Protein AF-A0A1I0JGG8-F1 (afdb_monomer)

Organism: NCBI:txid1531

Solvent-accessible surface area (backbone atoms only — not comparable to full-atom values): 6477 Å² total; per-residue (Å²): 133,85,89,70,80,57,66,30,42,69,69,57,49,48,50,52,49,40,72,77,39,75,84,60,83,76,43,74,66,57,51,53,46,38,45,73,76,53,64,36,71,62,48,78,56,91,95,44,47,36,30,43,57,86,56,43,65,61,34,53,50,54,49,52,56,50,53,52,52,54,49,53,51,51,52,56,57,69,68,47,77,81,69,80,76,52,82,86,71,53,76,77,72,76,64,84,78,80,76,77,75,82,130

Mean predicted aligned error: 10.75 Å

Secondary structure (DSSP, 8-state):
------EE-HHHHHHHHHHH-TT----HHHHHHHHHHTSS--EEETTEEEEEGGGHHHHHHHHHHHHHHHHHHHHHHHHS--PPPPTTTS-----STT-----

Foldseek 3Di:
DDPDFPKDWLVVLVVVVCVVPVPDPQDSVNSVVCVVVCLQPWDDDPPTTIHGSVCRVVSVVVVVVVVVVVVVVVVVVVPPPPDPDPPVRPPPPPPPPDPDDDD

pLDDT: mean 85.06, std 13.2, range [56.75, 97.0]

Nearest PDB structures (foldseek):
  4gcv-assembly3_E  TM=4.293E-01  e=6.813E+00  Pseudomonas aeruginosa PAO1
  4q77-assembly1_B  TM=3.250E-01  e=8.293E+00  Staphylococcus aureus subsp. aureus MRSA252

Radius of gyration: 24.67 Å; Cα contacts (8 Å, |Δi|>4): 63; chains: 1; bounding box: 43×60×69 Å

Sequence (103 aa):
MCDLPKLRGIKESYAWLKEQDPETQITLKGYSIMVKTGVIPSVRRGKKYLIDINTLPDSIKRWVDSAMKEEEQKEVENLKPKSPIAATERKRGSGRYGQIRAI

Structure (mmCIF, N/CA/C/O backbone):
data_AF-A0A1I0JGG8-F1
#
_entry.id   AF-A0A1I0JGG8-F1
#
loop_
_atom_site.group_PDB
_atom_site.id
_atom_site.type_symbol
_atom_site.label_atom_id
_atom_site.label_alt_id
_atom_site.label_comp_id
_atom_site.label_asym_id
_atom_site.label_entity_id
_atom_site.label_seq_id
_atom_site.pdbx_PDB_ins_code
_atom_site.Cartn_x
_atom_site.Cartn_y
_atom_site.Cartn_z
_atom_site.occupancy
_atom_site.B_iso_or_equiv
_atom_site.auth_seq_id
_atom_site.auth_comp_id
_atom_site.auth_asym_id
_atom_site.auth_atom_id
_atom_site.pdbx_PDB_model_num
ATOM 1 N N . MET A 1 1 ? -2.639 7.855 -29.159 1.00 58.12 1 MET A N 1
ATOM 2 C CA . MET A 1 1 ? -1.556 7.662 -28.169 1.00 58.12 1 MET A CA 1
ATOM 3 C C . MET A 1 1 ? -1.930 6.469 -27.310 1.00 58.12 1 MET A C 1
ATOM 5 O O . MET A 1 1 ? -3.082 6.397 -26.906 1.00 58.12 1 MET A O 1
ATOM 9 N N . CYS A 1 2 ? -1.021 5.519 -27.096 1.00 65.19 2 CYS A N 1
ATOM 10 C CA . CYS A 1 2 ? -1.279 4.390 -26.201 1.00 65.19 2 CYS A CA 1
ATOM 11 C C . CYS A 1 2 ? -1.001 4.838 -24.763 1.00 65.19 2 CYS A C 1
ATOM 13 O O . CYS A 1 2 ? 0.145 5.150 -24.443 1.00 65.19 2 CYS A O 1
ATOM 15 N N . ASP A 1 3 ? -2.036 4.897 -23.926 1.00 83.19 3 ASP A N 1
ATOM 16 C CA . ASP A 1 3 ? -1.891 5.177 -22.497 1.00 83.19 3 ASP A CA 1
ATOM 17 C C . ASP A 1 3 ? -1.476 3.887 -21.783 1.00 83.19 3 ASP A C 1
ATOM 19 O O . ASP A 1 3 ? -2.297 3.018 -21.482 1.00 83.19 3 ASP A O 1
ATOM 23 N N . LEU A 1 4 ? -0.164 3.692 -21.650 1.00 85.31 4 LEU A N 1
ATOM 24 C CA . LEU A 1 4 ? 0.395 2.503 -21.020 1.00 85.31 4 LEU A CA 1
ATOM 25 C C . LEU A 1 4 ? 0.635 2.785 -19.527 1.00 85.31 4 LEU A C 1
ATOM 27 O O . LEU A 1 4 ? 1.296 3.778 -19.203 1.00 85.31 4 LEU A O 1
ATOM 31 N N . PRO A 1 5 ? 0.174 1.910 -18.613 1.00 89.31 5 PRO A N 1
ATOM 32 C CA . PRO A 1 5 ? 0.366 2.109 -17.181 1.00 89.31 5 PRO A CA 1
ATOM 33 C C . PRO A 1 5 ? 1.852 2.165 -16.817 1.00 89.31 5 PRO A C 1
ATOM 35 O O . PRO A 1 5 ? 2.677 1.386 -17.313 1.00 89.31 5 PRO A O 1
ATOM 38 N N . LYS A 1 6 ? 2.205 3.083 -15.913 1.00 92.62 6 LYS A N 1
ATOM 39 C CA . LYS A 1 6 ? 3.591 3.305 -15.484 1.00 92.62 6 LYS A CA 1
ATOM 40 C C . LYS A 1 6 ? 3.924 2.360 -14.339 1.00 92.62 6 LYS A C 1
ATOM 42 O O . LYS A 1 6 ? 3.901 2.727 -13.165 1.00 92.62 6 LYS A O 1
ATOM 47 N N . LEU A 1 7 ? 4.246 1.123 -14.705 1.00 94.81 7 LEU A N 1
ATOM 48 C CA . LEU A 1 7 ? 4.564 0.065 -13.752 1.00 94.81 7 LEU A CA 1
ATOM 49 C C . LEU A 1 7 ? 5.974 0.223 -13.170 1.00 94.81 7 LEU A C 1
ATOM 51 O O . LEU A 1 7 ? 6.959 0.337 -13.904 1.00 94.81 7 LEU A O 1
ATOM 55 N N . ARG A 1 8 ? 6.074 0.161 -11.841 1.00 95.81 8 ARG A N 1
ATOM 56 C CA . ARG A 1 8 ? 7.330 0.192 -11.078 1.00 95.81 8 ARG A CA 1
ATOM 57 C C . ARG A 1 8 ? 7.407 -0.914 -10.043 1.00 95.81 8 ARG A C 1
ATOM 59 O O . ARG A 1 8 ? 6.392 -1.454 -9.603 1.00 95.81 8 ARG A O 1
ATOM 66 N N . GLY A 1 9 ? 8.632 -1.246 -9.646 1.00 96.50 9 GLY A N 1
ATOM 67 C CA . GLY A 1 9 ? 8.871 -2.110 -8.492 1.00 96.50 9 GLY A CA 1
ATOM 68 C C . GLY A 1 9 ? 8.617 -1.391 -7.165 1.00 96.50 9 GLY A C 1
ATOM 69 O O . GLY A 1 9 ? 8.650 -0.172 -7.109 1.00 96.50 9 GLY A O 1
ATOM 70 N N . ILE A 1 10 ? 8.476 -2.144 -6.068 1.00 96.12 10 ILE A N 1
ATOM 71 C CA . ILE A 1 10 ? 8.244 -1.593 -4.712 1.00 96.12 10 ILE A CA 1
ATOM 72 C C . ILE A 1 10 ? 9.256 -0.502 -4.327 1.00 96.12 10 ILE A C 1
ATOM 74 O O . ILE A 1 10 ? 8.886 0.515 -3.754 1.00 96.12 10 ILE A O 1
ATOM 78 N N . LYS A 1 11 ? 10.548 -0.718 -4.609 1.00 96.06 11 LYS A N 1
ATOM 79 C CA . LYS A 1 11 ? 11.597 0.253 -4.256 1.00 96.06 11 LYS A CA 1
ATOM 80 C C . LYS A 1 11 ? 11.491 1.535 -5.082 1.00 96.06 11 LYS A C 1
ATOM 82 O O . LYS A 1 11 ? 11.663 2.616 -4.540 1.00 96.06 11 LYS A O 1
ATOM 87 N N . GLU A 1 12 ? 11.208 1.394 -6.373 1.00 96.50 12 GLU A N 1
ATOM 88 C CA . GLU A 1 12 ? 11.077 2.510 -7.313 1.00 96.50 12 GLU A CA 1
ATOM 89 C C . GLU A 1 12 ? 9.805 3.317 -7.035 1.00 96.50 12 GLU A C 1
ATOM 91 O O . GLU A 1 12 ? 9.848 4.541 -7.014 1.00 96.50 12 GLU A O 1
ATOM 96 N N . SER A 1 13 ? 8.683 2.645 -6.765 1.00 96.12 13 SER A N 1
ATOM 97 C CA . SER A 1 13 ? 7.427 3.309 -6.418 1.00 96.12 13 SER A CA 1
ATOM 98 C C . SER A 1 13 ? 7.505 4.006 -5.059 1.00 96.12 13 SER A C 1
ATOM 100 O O . SER A 1 13 ? 6.937 5.079 -4.894 1.00 96.12 13 SER A O 1
ATOM 102 N N . TYR A 1 14 ? 8.244 3.441 -4.098 1.00 96.50 14 TYR A N 1
ATOM 103 C CA . TYR A 1 14 ? 8.518 4.101 -2.822 1.00 96.50 14 TYR A CA 1
ATOM 104 C C . TYR A 1 14 ? 9.438 5.319 -2.974 1.00 96.50 14 TYR A C 1
ATOM 106 O O . TYR A 1 14 ? 9.201 6.341 -2.339 1.00 96.50 14 TYR A O 1
ATOM 114 N N . ALA A 1 15 ? 10.470 5.232 -3.819 1.00 96.62 15 ALA A N 1
ATOM 115 C CA . ALA A 1 15 ? 11.318 6.382 -4.124 1.00 96.62 15 ALA A CA 1
ATOM 116 C C . ALA A 1 15 ? 10.490 7.518 -4.737 1.00 96.62 15 ALA A C 1
ATOM 118 O O . ALA A 1 15 ? 10.554 8.639 -4.248 1.00 96.62 15 ALA A O 1
ATOM 119 N N . TRP A 1 16 ? 9.627 7.195 -5.705 1.00 96.12 16 TRP A N 1
ATOM 120 C CA . TRP A 1 16 ? 8.689 8.156 -6.282 1.00 96.12 16 TRP A CA 1
ATOM 121 C C . TRP A 1 16 ? 7.758 8.766 -5.225 1.00 96.12 16 TRP A C 1
ATOM 123 O O . TRP A 1 16 ? 7.580 9.977 -5.197 1.00 96.12 16 TRP A O 1
ATOM 133 N N . LEU A 1 17 ? 7.208 7.955 -4.311 1.00 94.62 17 LEU A N 1
ATOM 134 C CA . LEU A 1 17 ? 6.370 8.454 -3.215 1.00 94.62 17 LEU A CA 1
ATOM 135 C C . LEU A 1 17 ? 7.122 9.474 -2.347 1.00 94.62 17 LEU A C 1
ATOM 137 O O . LEU A 1 17 ? 6.568 10.515 -2.018 1.00 94.62 17 LEU A O 1
ATOM 141 N N . LYS A 1 18 ? 8.388 9.197 -2.020 1.00 95.12 18 LYS A N 1
ATOM 142 C CA . LYS A 1 18 ? 9.237 10.088 -1.219 1.00 95.12 18 LYS A CA 1
ATOM 143 C C . LYS A 1 18 ? 9.658 11.357 -1.969 1.00 95.12 18 LYS A C 1
ATOM 145 O O . LYS A 1 18 ? 9.915 12.376 -1.343 1.00 95.12 18 LYS A O 1
ATOM 150 N N . GLU A 1 19 ? 9.739 11.303 -3.295 1.00 95.69 19 GLU A N 1
ATOM 151 C CA . GLU A 1 19 ? 9.933 12.497 -4.125 1.00 95.69 19 GLU A CA 1
ATOM 152 C C . GLU A 1 19 ? 8.696 13.404 -4.111 1.00 95.69 19 GLU A C 1
ATOM 154 O O . GLU A 1 19 ? 8.847 14.6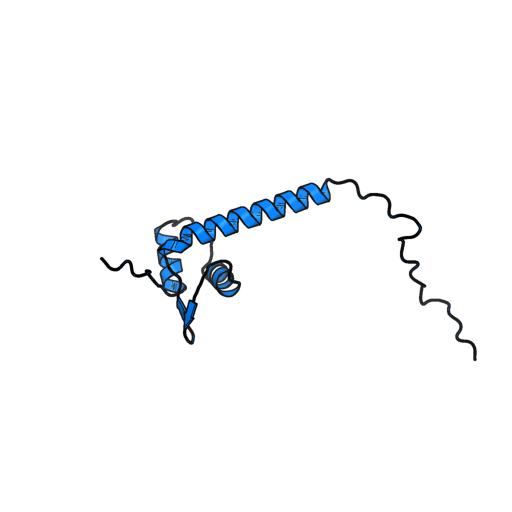21 -4.145 1.00 95.69 19 GLU A O 1
ATOM 159 N N . GLN A 1 20 ? 7.487 12.830 -4.056 1.00 93.69 20 GLN A N 1
ATOM 160 C CA . GLN A 1 20 ? 6.248 13.612 -3.962 1.00 93.69 20 GLN A CA 1
ATOM 161 C C . GLN A 1 20 ? 6.009 14.168 -2.553 1.00 93.69 20 GLN A C 1
ATOM 163 O O . GLN A 1 20 ? 5.574 15.307 -2.414 1.00 93.69 20 GLN A O 1
ATOM 168 N N . ASP A 1 21 ? 6.291 13.371 -1.521 1.00 93.75 21 ASP A N 1
ATOM 169 C CA . ASP A 1 21 ? 6.156 13.748 -0.113 1.00 93.75 21 ASP A CA 1
ATOM 170 C C . ASP A 1 21 ? 7.435 13.377 0.664 1.00 93.75 21 ASP A C 1
ATOM 172 O O . ASP A 1 21 ? 7.575 12.246 1.152 1.00 93.75 21 ASP A O 1
ATOM 176 N N . PRO A 1 22 ? 8.394 14.314 0.779 1.00 93.38 22 PRO A N 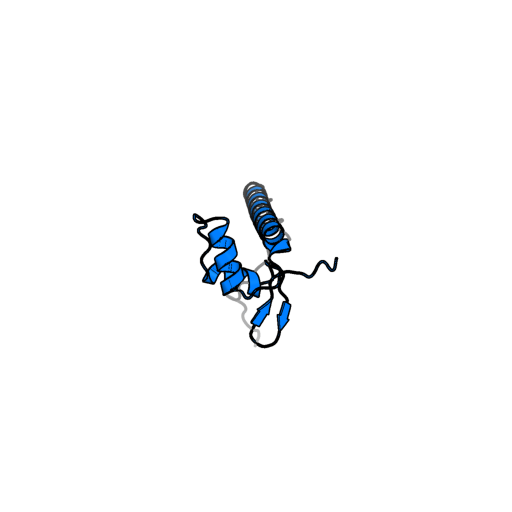1
ATOM 177 C CA . PRO A 1 22 ? 9.651 14.076 1.484 1.00 93.38 22 PRO A CA 1
ATOM 178 C C . PRO A 1 22 ? 9.490 13.849 2.990 1.00 93.38 22 PRO A C 1
ATOM 180 O O . PRO A 1 22 ? 10.333 13.179 3.593 1.00 93.38 22 PRO A O 1
ATOM 183 N N . G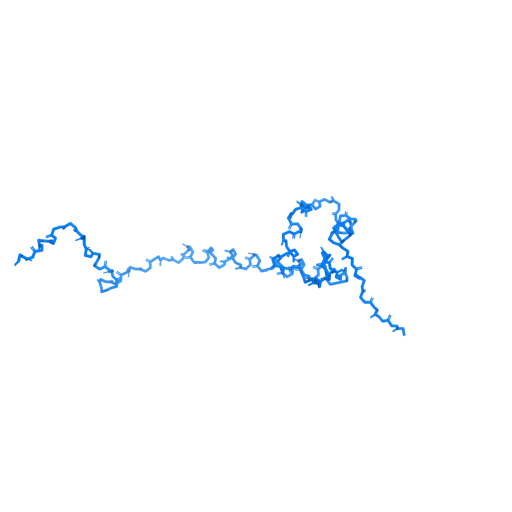LU A 1 23 ? 8.433 14.394 3.596 1.00 94.62 23 GLU A N 1
ATOM 184 C CA . GLU A 1 23 ? 8.175 14.329 5.040 1.00 94.62 23 GLU A CA 1
ATOM 185 C C . GLU A 1 23 ? 7.393 13.073 5.443 1.00 94.62 23 GLU A C 1
ATOM 187 O O . GLU A 1 23 ? 7.147 12.834 6.633 1.00 94.62 23 GLU A O 1
ATOM 192 N N . THR A 1 24 ? 7.062 12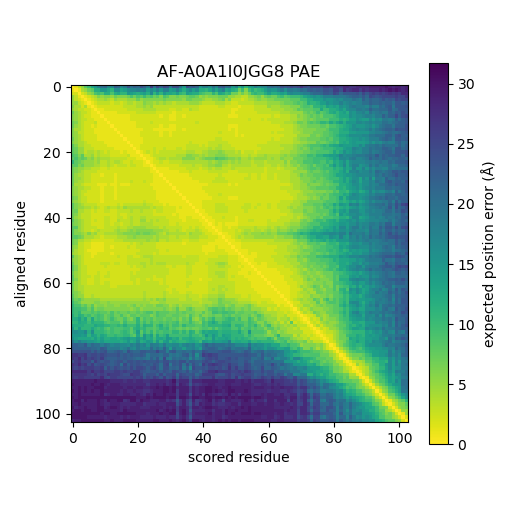.227 4.461 1.00 92.75 24 THR A N 1
ATOM 193 C CA . THR A 1 24 ? 6.328 10.989 4.681 1.00 92.75 24 THR A CA 1
ATOM 194 C C . THR A 1 24 ? 6.995 10.118 5.747 1.00 92.75 24 THR A C 1
ATOM 196 O O . THR A 1 24 ? 8.159 9.718 5.653 1.00 92.75 24 THR A O 1
ATOM 199 N N . GLN A 1 25 ? 6.224 9.764 6.775 1.00 94.31 25 GLN A N 1
ATOM 200 C CA . GLN A 1 25 ? 6.662 8.843 7.830 1.00 94.31 25 GLN A CA 1
ATOM 201 C C . GLN A 1 25 ? 6.499 7.370 7.425 1.00 94.31 25 GLN A C 1
ATOM 203 O O . GLN A 1 25 ? 6.827 6.451 8.183 1.00 94.31 25 GLN A O 1
ATOM 208 N N . ILE A 1 26 ? 6.001 7.110 6.213 1.00 93.06 26 ILE A N 1
ATOM 209 C CA . ILE A 1 26 ? 5.845 5.755 5.699 1.00 93.06 26 ILE A CA 1
ATOM 210 C C . ILE A 1 26 ? 7.237 5.169 5.462 1.00 93.06 26 ILE A C 1
ATOM 212 O O . ILE A 1 26 ? 7.988 5.592 4.585 1.00 93.06 26 ILE A O 1
ATOM 216 N N . THR A 1 27 ? 7.584 4.138 6.228 1.00 96.19 27 THR A N 1
ATOM 217 C CA . THR A 1 27 ? 8.832 3.395 6.018 1.00 96.19 27 THR A CA 1
ATOM 218 C C . THR A 1 27 ? 8.718 2.462 4.813 1.00 96.19 27 THR A C 1
ATOM 220 O O . THR A 1 27 ? 7.644 1.935 4.515 1.00 96.19 27 THR A O 1
ATOM 223 N N . LEU A 1 28 ? 9.845 2.140 4.168 1.00 96.44 28 LEU A N 1
ATOM 224 C CA . LEU A 1 28 ? 9.880 1.158 3.073 1.00 96.44 28 LEU A CA 1
ATOM 225 C C . LEU A 1 28 ? 9.285 -0.203 3.483 1.00 96.44 28 LEU A C 1
ATOM 227 O O . LEU A 1 28 ? 8.649 -0.884 2.673 1.00 96.44 28 LEU A O 1
ATOM 231 N N . LYS A 1 29 ? 9.483 -0.612 4.743 1.00 97.00 29 LYS A N 1
ATOM 232 C CA . LYS A 1 29 ? 8.908 -1.849 5.286 1.00 97.00 29 LYS A CA 1
ATOM 233 C C . LYS A 1 29 ? 7.387 -1.747 5.390 1.00 97.00 29 LYS A C 1
ATOM 235 O O . LYS A 1 29 ? 6.714 -2.662 4.925 1.00 97.00 29 LYS A O 1
ATOM 240 N N . GLY A 1 30 ? 6.863 -0.648 5.938 1.00 95.94 30 GLY A N 1
ATOM 241 C CA . GLY A 1 30 ? 5.422 -0.384 5.999 1.00 95.94 30 GLY A CA 1
ATOM 242 C C . GLY A 1 30 ? 4.793 -0.363 4.607 1.00 95.94 30 GLY A C 1
ATOM 243 O O . GLY A 1 30 ? 3.838 -1.089 4.348 1.00 95.94 30 GLY A O 1
ATOM 244 N N . TYR A 1 31 ? 5.421 0.343 3.667 1.00 96.25 31 TYR A N 1
ATOM 245 C CA . TYR A 1 31 ? 5.010 0.361 2.264 1.00 96.25 31 TYR A CA 1
ATOM 246 C C . TYR A 1 31 ? 4.988 -1.040 1.637 1.00 96.25 31 TYR A C 1
ATOM 248 O O . TYR A 1 31 ? 4.006 -1.450 1.022 1.00 96.25 31 TYR A O 1
ATOM 256 N N . SER A 1 32 ? 6.040 -1.832 1.857 1.00 96.44 32 SER A N 1
ATOM 257 C CA . SER A 1 32 ? 6.105 -3.215 1.369 1.00 96.44 32 SER A CA 1
ATOM 258 C C . SER A 1 32 ? 5.006 -4.102 1.954 1.00 96.44 32 SER A C 1
ATOM 260 O O . SER A 1 32 ? 4.547 -5.020 1.276 1.00 96.44 32 SER A O 1
ATOM 262 N N . ILE A 1 33 ? 4.610 -3.872 3.209 1.00 96.19 33 ILE A N 1
ATOM 263 C CA . ILE A 1 33 ? 3.497 -4.584 3.838 1.00 96.19 33 ILE A CA 1
ATOM 264 C C . ILE A 1 33 ? 2.193 -4.197 3.146 1.00 96.19 33 ILE A C 1
ATOM 266 O O . ILE A 1 33 ? 1.506 -5.106 2.704 1.00 96.19 33 ILE A O 1
ATOM 270 N N . MET A 1 34 ? 1.913 -2.904 2.944 1.00 95.50 34 MET A N 1
ATOM 271 C CA . MET A 1 34 ? 0.698 -2.436 2.253 1.00 95.50 34 MET A CA 1
ATOM 272 C C . MET A 1 34 ? 0.530 -3.049 0.856 1.00 95.50 34 MET A C 1
ATOM 274 O O . MET A 1 34 ? -0.566 -3.445 0.464 1.00 95.50 34 MET A O 1
ATOM 278 N N . VAL A 1 35 ? 1.625 -3.183 0.106 1.00 96.19 35 VAL A N 1
ATOM 279 C CA . VAL A 1 35 ? 1.610 -3.849 -1.208 1.00 96.19 35 VAL A CA 1
ATOM 280 C C . VAL A 1 35 ? 1.309 -5.344 -1.071 1.00 96.19 35 VAL A C 1
ATOM 282 O O . VAL A 1 35 ? 0.536 -5.902 -1.846 1.00 96.19 35 VAL A O 1
ATOM 285 N N . LYS A 1 36 ? 1.916 -6.021 -0.090 1.00 95.00 36 LYS A N 1
ATOM 286 C CA . LYS A 1 36 ? 1.745 -7.469 0.118 1.00 95.00 36 LYS A CA 1
ATOM 287 C C . LYS A 1 36 ? 0.378 -7.840 0.686 1.00 95.00 36 LYS A C 1
ATOM 289 O O . LYS A 1 36 ? -0.114 -8.914 0.360 1.00 95.00 36 LYS A O 1
ATOM 294 N N . THR A 1 37 ? -0.201 -6.993 1.532 1.00 94.31 37 THR A N 1
ATOM 295 C CA . THR A 1 37 ? -1.547 -7.174 2.091 1.00 94.31 37 THR A CA 1
ATOM 296 C C . THR A 1 37 ? -2.641 -6.832 1.083 1.00 94.31 37 THR A C 1
ATOM 298 O O . THR A 1 37 ? -3.792 -7.181 1.311 1.00 94.31 37 THR A O 1
ATOM 301 N N . GLY A 1 38 ? -2.289 -6.193 -0.038 1.00 93.44 38 GLY A N 1
ATOM 302 C CA . GLY A 1 38 ? -3.224 -5.839 -1.105 1.00 93.44 38 GLY A CA 1
ATOM 303 C C . GLY A 1 38 ? -3.930 -4.500 -0.901 1.00 93.44 38 GLY A C 1
ATOM 304 O O . GLY A 1 38 ? -4.829 -4.181 -1.671 1.00 93.44 38 GLY A O 1
ATOM 305 N N . VAL A 1 39 ? -3.513 -3.705 0.091 1.00 94.31 39 VAL A N 1
ATOM 306 C CA . VAL A 1 39 ? -3.985 -2.322 0.275 1.00 94.31 39 VAL A CA 1
ATOM 307 C C . VAL A 1 39 ? -3.606 -1.476 -0.940 1.00 94.31 39 VAL A C 1
ATOM 309 O O . VAL A 1 39 ? -4.428 -0.741 -1.478 1.00 94.31 39 VAL A O 1
ATOM 312 N N . ILE A 1 40 ? -2.358 -1.616 -1.397 1.00 95.38 40 ILE A N 1
ATOM 313 C CA . ILE A 1 40 ? -1.907 -1.018 -2.653 1.00 95.38 40 ILE A CA 1
ATOM 314 C C . ILE A 1 40 ? -2.074 -2.067 -3.760 1.00 95.38 40 ILE A C 1
ATOM 316 O O . ILE A 1 40 ? -1.451 -3.136 -3.676 1.00 95.38 40 ILE A O 1
ATOM 320 N N . PRO A 1 41 ? -2.872 -1.782 -4.806 1.00 94.94 41 PRO A N 1
ATOM 321 C CA . PRO A 1 41 ? -3.088 -2.710 -5.900 1.00 94.94 41 PRO A CA 1
ATOM 322 C C . PRO A 1 41 ? -1.767 -2.960 -6.625 1.00 94.94 41 PRO A C 1
ATOM 324 O O . PRO A 1 41 ? -1.045 -2.042 -7.015 1.00 94.94 41 PRO A O 1
ATOM 327 N N . SER A 1 42 ? -1.427 -4.234 -6.786 1.00 95.69 42 SER A N 1
ATOM 328 C CA . SER A 1 42 ? -0.184 -4.632 -7.431 1.00 95.69 42 SER A CA 1
ATOM 329 C C . SER A 1 42 ? -0.341 -5.940 -8.187 1.00 95.69 42 SER A C 1
ATOM 331 O O . SER A 1 42 ? -1.119 -6.821 -7.821 1.00 95.69 42 SER A O 1
ATOM 333 N N . VAL A 1 43 ? 0.433 -6.079 -9.259 1.00 94.88 43 VAL A N 1
ATOM 334 C CA . VAL A 1 43 ? 0.485 -7.290 -10.072 1.00 94.88 43 VAL A CA 1
ATOM 335 C C . VAL A 1 43 ? 1.773 -8.033 -9.757 1.00 94.88 43 VAL A C 1
ATOM 337 O O . VAL A 1 43 ? 2.878 -7.526 -9.962 1.00 94.88 43 VAL A O 1
ATOM 340 N N . ARG A 1 44 ? 1.655 -9.275 -9.285 1.00 94.69 44 ARG A N 1
ATOM 341 C CA . ARG A 1 44 ? 2.823 -10.128 -9.061 1.00 94.69 44 ARG A CA 1
ATOM 342 C C . ARG A 1 44 ? 3.289 -10.755 -10.376 1.00 94.69 44 ARG A C 1
ATOM 344 O O . ARG A 1 44 ? 2.515 -11.405 -11.084 1.00 94.69 44 ARG A O 1
ATOM 351 N N . ARG A 1 45 ? 4.574 -10.589 -10.694 1.00 94.38 45 ARG A N 1
ATOM 352 C CA . ARG A 1 45 ? 5.253 -11.249 -11.820 1.00 94.38 45 ARG A CA 1
ATOM 353 C C . ARG A 1 45 ? 6.571 -11.841 -11.329 1.00 94.38 45 ARG A C 1
ATOM 355 O O . ARG A 1 45 ? 7.532 -11.134 -11.024 1.00 94.38 45 ARG A O 1
ATOM 362 N N . GLY A 1 46 ? 6.583 -13.166 -11.184 1.00 93.31 46 GLY A N 1
ATOM 363 C CA . GLY A 1 46 ? 7.689 -13.899 -10.573 1.00 93.31 46 GLY A CA 1
ATOM 364 C C . GLY A 1 46 ? 7.949 -13.444 -9.133 1.00 93.31 46 GLY A C 1
ATOM 365 O O . GLY A 1 46 ? 7.079 -13.541 -8.265 1.00 93.31 46 GLY A O 1
ATOM 366 N N . LYS A 1 47 ? 9.163 -12.941 -8.884 1.00 91.62 47 LYS A N 1
ATOM 367 C CA . LYS A 1 47 ? 9.592 -12.427 -7.571 1.00 91.62 47 LYS A CA 1
ATOM 368 C C . LYS A 1 47 ? 9.302 -10.933 -7.374 1.00 91.62 47 LYS A C 1
ATOM 370 O O . LYS A 1 47 ? 9.514 -10.426 -6.275 1.00 91.62 47 LYS A O 1
ATOM 375 N N . LYS A 1 48 ? 8.856 -10.223 -8.416 1.00 94.06 48 LYS A N 1
ATOM 376 C CA . LYS A 1 48 ? 8.620 -8.776 -8.380 1.00 94.06 48 LYS A CA 1
ATOM 377 C C . LYS A 1 48 ? 7.129 -8.463 -8.243 1.00 94.06 48 LYS A C 1
ATOM 379 O O . LYS A 1 48 ? 6.275 -9.191 -8.752 1.00 94.06 48 LYS A O 1
ATOM 384 N N . TYR A 1 49 ? 6.852 -7.353 -7.570 1.00 96.50 49 TYR A N 1
ATOM 385 C CA . TYR A 1 49 ? 5.553 -6.692 -7.578 1.00 96.50 49 TYR A CA 1
ATOM 386 C C . TYR A 1 49 ? 5.639 -5.496 -8.513 1.00 96.50 49 TYR A C 1
ATOM 388 O O . TYR A 1 49 ? 6.611 -4.744 -8.440 1.00 96.50 49 TYR A O 1
ATOM 396 N N . LEU A 1 50 ? 4.648 -5.367 -9.386 1.00 96.56 50 LEU A N 1
ATOM 397 C CA . LEU A 1 50 ? 4.489 -4.258 -10.311 1.00 96.56 50 LEU A CA 1
ATOM 398 C C . LEU A 1 50 ? 3.329 -3.399 -9.822 1.00 96.56 50 LEU A C 1
ATOM 400 O O . LEU A 1 50 ? 2.217 -3.900 -9.661 1.00 96.56 50 LEU A O 1
ATOM 404 N N . ILE A 1 51 ? 3.614 -2.134 -9.556 1.00 96.50 51 ILE A N 1
ATOM 405 C CA . ILE A 1 51 ? 2.672 -1.149 -9.027 1.00 96.50 51 ILE A CA 1
ATOM 406 C C . ILE A 1 51 ? 2.529 -0.063 -10.080 1.00 96.50 51 ILE A C 1
ATOM 408 O O . ILE A 1 51 ? 3.540 0.431 -10.580 1.00 96.50 51 ILE A O 1
ATOM 412 N N . ASP A 1 52 ? 1.297 0.296 -10.422 1.00 95.56 52 ASP A N 1
ATOM 413 C CA . ASP A 1 52 ? 1.046 1.429 -11.306 1.00 95.56 52 ASP A CA 1
ATOM 414 C C . ASP A 1 52 ? 1.116 2.732 -10.508 1.00 95.56 52 ASP A C 1
ATOM 416 O O . ASP A 1 52 ? 0.283 2.971 -9.629 1.00 95.56 52 ASP A O 1
ATOM 420 N N . ILE A 1 53 ? 2.110 3.570 -10.817 1.00 94.62 53 ILE A N 1
ATOM 421 C CA . ILE A 1 53 ? 2.308 4.855 -10.134 1.00 94.62 53 ILE A CA 1
ATOM 422 C C . ILE A 1 53 ? 1.070 5.744 -10.258 1.00 94.62 53 ILE A C 1
ATOM 424 O O . ILE A 1 53 ? 0.720 6.424 -9.298 1.00 94.62 53 ILE A O 1
ATOM 428 N N . ASN A 1 54 ? 0.394 5.733 -11.408 1.00 93.38 54 ASN A N 1
ATOM 429 C CA . ASN A 1 54 ? -0.710 6.659 -11.661 1.00 93.38 54 ASN A CA 1
ATOM 430 C C . ASN A 1 54 ? -1.874 6.435 -10.677 1.00 93.38 54 ASN A C 1
ATOM 432 O O . ASN A 1 54 ? -2.528 7.383 -10.263 1.00 93.38 54 ASN A O 1
ATOM 4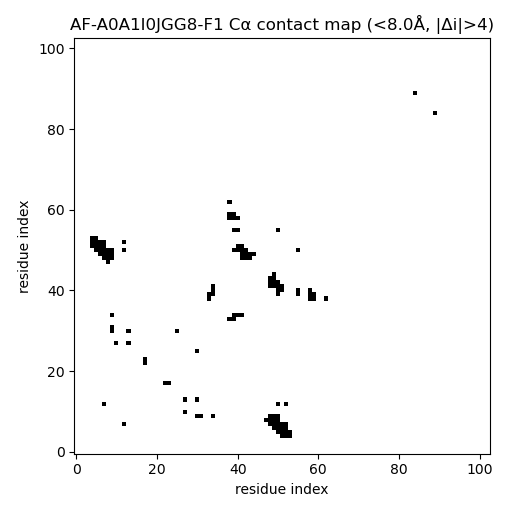36 N N . THR A 1 55 ? -2.086 5.184 -10.257 1.00 92.81 55 THR A N 1
ATOM 437 C CA . THR A 1 55 ? -3.153 4.780 -9.319 1.00 92.81 55 THR A CA 1
ATOM 438 C C . THR A 1 55 ? -2.738 4.806 -7.844 1.00 92.81 55 THR A C 1
ATOM 440 O O . THR A 1 55 ? -3.556 4.560 -6.950 1.00 92.81 55 THR A O 1
ATOM 443 N N . LEU A 1 56 ? -1.459 5.067 -7.560 1.00 93.06 56 LEU A N 1
ATOM 444 C CA . LEU A 1 56 ? -0.906 4.977 -6.212 1.00 93.06 56 LEU A CA 1
ATOM 445 C C . LEU A 1 56 ? -1.502 6.020 -5.244 1.00 93.06 56 LEU A C 1
ATOM 447 O O . LEU A 1 56 ? -1.889 5.609 -4.146 1.00 93.06 56 LEU A O 1
ATOM 451 N N . PRO A 1 57 ? -1.642 7.314 -5.607 1.00 93.44 57 PRO A N 1
ATOM 452 C CA . PRO A 1 57 ? -2.227 8.318 -4.714 1.00 93.44 57 PRO A CA 1
ATOM 453 C C . PRO A 1 57 ? -3.663 7.976 -4.305 1.00 93.44 57 PRO A C 1
ATOM 455 O O . PRO A 1 57 ? -4.002 8.031 -3.124 1.00 93.44 57 PRO A O 1
ATOM 458 N N . ASP A 1 58 ? -4.480 7.531 -5.263 1.00 94.94 58 ASP A N 1
ATOM 459 C CA . ASP A 1 58 ? -5.869 7.135 -5.012 1.00 94.94 58 ASP A CA 1
ATOM 460 C C . ASP A 1 58 ? -5.959 5.949 -4.053 1.00 94.94 58 ASP A C 1
ATOM 462 O O . ASP A 1 58 ? -6.827 5.897 -3.181 1.00 94.94 58 ASP A O 1
ATOM 466 N N . SER A 1 59 ? -5.040 4.994 -4.195 1.00 93.75 59 SER A N 1
ATOM 467 C CA . SER A 1 59 ? -4.980 3.810 -3.338 1.00 93.75 59 SER A CA 1
ATOM 468 C C . SER A 1 59 ? -4.619 4.176 -1.898 1.00 93.75 59 SER A C 1
ATOM 470 O O . SER A 1 59 ? -5.241 3.678 -0.961 1.00 93.75 59 SER A O 1
ATOM 472 N N . ILE A 1 60 ? -3.654 5.084 -1.716 1.00 92.88 60 ILE A N 1
ATOM 473 C CA . ILE A 1 60 ? -3.263 5.586 -0.392 1.00 92.88 60 ILE A CA 1
ATOM 474 C C . ILE A 1 60 ? -4.414 6.374 0.238 1.00 92.88 60 ILE A C 1
ATOM 476 O O . ILE A 1 60 ? -4.726 6.152 1.404 1.00 92.88 60 ILE A O 1
ATOM 480 N N . LYS A 1 61 ? -5.094 7.233 -0.529 1.00 94.38 61 LYS A N 1
ATOM 481 C CA . LYS A 1 61 ? -6.248 7.994 -0.035 1.00 94.38 61 LYS A CA 1
ATOM 482 C C . LYS A 1 61 ? -7.366 7.074 0.458 1.00 94.38 61 LYS A C 1
ATOM 484 O O . LYS A 1 61 ? -7.808 7.208 1.591 1.00 94.38 61 LYS A O 1
ATOM 489 N N . ARG A 1 62 ? -7.747 6.074 -0.345 1.00 94.81 62 ARG A N 1
ATOM 490 C CA . ARG A 1 62 ? -8.753 5.069 0.045 1.00 94.81 62 ARG A CA 1
ATOM 491 C C . ARG A 1 62 ? -8.363 4.311 1.309 1.00 94.81 62 ARG A C 1
ATOM 493 O O . ARG A 1 62 ? -9.226 4.015 2.128 1.00 94.81 62 ARG A O 1
ATOM 500 N N . TRP A 1 63 ? -7.080 3.985 1.458 1.00 93.44 63 TRP A N 1
ATOM 501 C CA . TRP A 1 63 ? -6.575 3.333 2.661 1.00 93.44 63 TRP A CA 1
ATOM 502 C C . TRP A 1 63 ? -6.733 4.222 3.899 1.00 93.44 63 T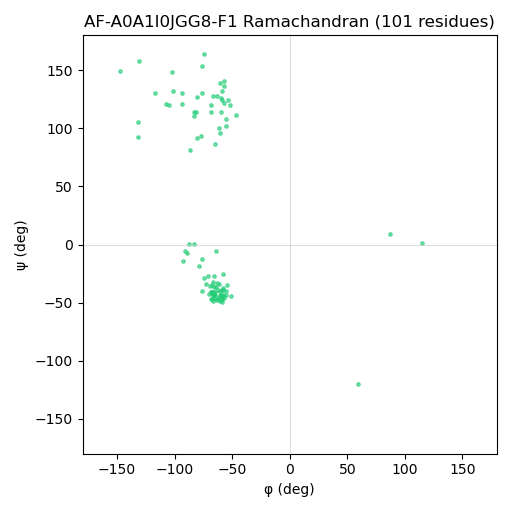RP A C 1
ATOM 504 O O . TRP A 1 63 ? -7.271 3.758 4.903 1.00 93.44 63 TRP A O 1
ATOM 514 N N . VAL A 1 64 ? -6.347 5.497 3.813 1.00 92.94 64 VAL A N 1
ATOM 515 C CA . VAL A 1 64 ? -6.527 6.462 4.910 1.00 92.94 64 VAL A CA 1
ATOM 516 C C . VAL A 1 64 ? -8.008 6.620 5.257 1.00 92.94 64 VAL A C 1
ATOM 518 O O . VAL A 1 64 ? -8.374 6.463 6.418 1.00 92.94 64 VAL A O 1
ATOM 521 N N . ASP A 1 65 ? -8.868 6.825 4.257 1.00 93.38 65 ASP A N 1
ATOM 522 C CA . ASP A 1 65 ? -10.316 6.973 4.454 1.00 93.38 65 ASP A CA 1
ATOM 523 C C . ASP A 1 65 ? -10.923 5.732 5.136 1.00 93.38 65 ASP A C 1
ATOM 525 O O . ASP A 1 65 ? -11.784 5.842 6.011 1.00 93.38 65 ASP A O 1
ATOM 529 N N . SER A 1 66 ? -10.457 4.532 4.767 1.00 90.50 66 SER A N 1
ATOM 530 C CA . SER A 1 66 ? -10.910 3.286 5.392 1.00 90.50 66 SER A CA 1
ATOM 531 C C . SER A 1 66 ? -10.477 3.167 6.853 1.00 90.50 66 SER A C 1
ATOM 533 O O . SER A 1 66 ? -11.288 2.774 7.688 1.00 90.50 66 SER A O 1
ATOM 535 N N . ALA A 1 67 ? -9.241 3.561 7.176 1.00 88.50 67 ALA A N 1
ATOM 536 C CA . ALA A 1 67 ? -8.722 3.510 8.538 1.00 88.50 67 ALA A CA 1
ATOM 537 C C . ALA A 1 67 ? -9.482 4.471 9.464 1.00 88.50 67 ALA A C 1
ATOM 539 O O . ALA A 1 67 ? -9.892 4.070 10.549 1.00 88.50 67 ALA A O 1
ATOM 540 N N . MET A 1 68 ? -9.757 5.695 9.001 1.00 88.06 68 MET A N 1
ATOM 541 C CA . MET A 1 68 ? -10.532 6.684 9.764 1.00 88.06 68 MET A CA 1
ATOM 542 C C . MET A 1 68 ? -11.947 6.179 10.063 1.00 88.06 68 MET A C 1
ATOM 544 O O . MET A 1 68 ? -12.418 6.246 11.195 1.00 88.06 68 MET A O 1
ATOM 548 N N . LYS A 1 69 ? -12.605 5.572 9.069 1.00 85.88 69 LYS A N 1
ATOM 549 C CA . LYS A 1 69 ? -13.949 5.010 9.242 1.00 85.88 69 LYS A CA 1
ATOM 550 C C . LYS A 1 69 ? -13.988 3.854 10.246 1.00 85.88 69 LYS A C 1
ATOM 552 O O . LYS A 1 69 ? -14.969 3.705 10.972 1.00 85.88 69 LYS A O 1
ATOM 557 N N . GLU A 1 70 ? -12.955 3.013 10.282 1.00 80.44 70 GLU A N 1
ATOM 558 C CA . GLU A 1 70 ? -12.850 1.945 11.283 1.00 80.44 70 GLU A CA 1
ATOM 559 C C . GLU A 1 70 ? -12.686 2.497 12.705 1.00 80.44 70 GLU A C 1
ATOM 561 O O . GLU A 1 70 ? -13.222 1.915 13.650 1.00 80.44 70 GLU A O 1
ATOM 566 N N . GLU A 1 71 ? -11.955 3.599 12.875 1.00 78.75 71 GLU A N 1
ATOM 567 C CA . GLU A 1 71 ? -11.778 4.259 14.173 1.00 78.75 71 GLU A CA 1
ATOM 568 C C . GLU A 1 71 ? -13.081 4.893 14.663 1.00 78.75 71 GLU A C 1
ATOM 570 O O . GLU A 1 71 ? -13.511 4.599 15.779 1.00 78.75 71 GL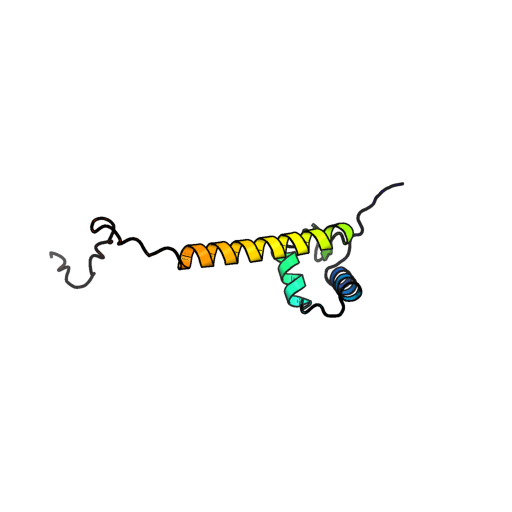U A O 1
ATOM 575 N N . GLU A 1 72 ? -13.784 5.631 13.801 1.00 77.94 72 GLU A N 1
ATOM 576 C CA . GLU A 1 72 ? -15.104 6.198 14.110 1.00 77.94 72 GLU A CA 1
ATOM 577 C C . GLU A 1 72 ? -16.097 5.117 14.563 1.00 77.94 72 GLU A C 1
ATOM 579 O O . GLU A 1 72 ? -16.827 5.282 15.541 1.00 77.94 72 GLU A O 1
ATOM 584 N N . GLN A 1 73 ? -16.120 3.970 13.879 1.00 73.81 73 GLN A N 1
ATOM 585 C CA . GLN A 1 73 ? -17.006 2.862 14.239 1.00 73.81 73 GLN A CA 1
ATOM 586 C C . GLN A 1 73 ? -16.671 2.267 15.608 1.00 73.81 73 GLN A C 1
ATOM 588 O O . GLN A 1 73 ? -17.590 1.978 16.378 1.00 73.81 73 GLN A O 1
ATOM 593 N N . LYS A 1 74 ? -15.381 2.115 15.931 1.00 73.62 74 LYS A N 1
ATOM 594 C CA . LYS A 1 74 ? -14.925 1.628 17.243 1.00 73.62 74 LYS A CA 1
ATOM 595 C C . LYS A 1 74 ? -15.261 2.610 18.357 1.00 73.62 74 LYS A C 1
ATOM 597 O O . LYS A 1 74 ? -15.679 2.184 19.431 1.00 73.62 74 LYS A O 1
ATOM 602 N N . GLU A 1 75 ? -15.107 3.910 18.123 1.00 77.88 75 GLU A N 1
ATOM 603 C CA . GLU A 1 75 ? -15.496 4.937 19.092 1.00 77.88 75 GLU A CA 1
ATOM 604 C C . GLU A 1 75 ? -17.003 4.918 19.346 1.00 77.88 75 GLU A C 1
ATOM 606 O O . GLU A 1 75 ? -17.436 4.855 20.497 1.00 77.88 75 GLU A O 1
ATOM 611 N N . VAL A 1 76 ? -17.810 4.872 18.284 1.00 75.00 76 VAL A N 1
ATOM 612 C CA . VAL A 1 76 ? -19.271 4.761 18.393 1.00 75.00 76 VAL A CA 1
ATOM 613 C C . VAL A 1 76 ? -19.681 3.475 19.117 1.00 75.00 76 VAL A C 1
ATOM 615 O O . VAL A 1 76 ? -20.608 3.502 19.925 1.00 75.00 76 VAL A O 1
ATOM 618 N N . GLU A 1 77 ? -19.017 2.346 18.861 1.00 78.38 77 GLU A N 1
ATOM 619 C CA . GLU A 1 77 ? -19.271 1.087 19.571 1.00 78.38 77 GLU A CA 1
ATOM 620 C C . GLU A 1 77 ? -18.903 1.177 21.058 1.00 78.38 77 GLU A C 1
ATOM 622 O O . GLU A 1 77 ? -19.690 0.756 21.905 1.00 78.38 77 GLU A O 1
ATOM 627 N N . ASN A 1 78 ? -17.763 1.784 21.391 1.00 77.75 78 ASN A N 1
ATOM 628 C CA . ASN A 1 78 ? -17.319 1.970 22.775 1.00 77.75 78 ASN A CA 1
ATOM 629 C C . ASN A 1 78 ? -18.222 2.918 23.576 1.00 77.75 78 ASN A C 1
ATOM 631 O O . ASN A 1 78 ? -18.373 2.740 24.785 1.00 77.75 78 ASN A O 1
ATOM 635 N N . LEU A 1 79 ? -18.817 3.915 22.919 1.00 77.50 79 LEU A N 1
ATOM 636 C CA . LEU A 1 79 ? -19.735 4.873 23.540 1.00 77.50 79 LEU A CA 1
ATOM 637 C C . LEU A 1 79 ? -21.148 4.311 23.738 1.00 77.50 79 LEU A C 1
ATOM 639 O O . LEU A 1 79 ? -21.909 4.844 24.550 1.00 77.50 79 LEU A O 1
ATOM 643 N N . LYS A 1 80 ? -21.529 3.238 23.029 1.00 76.00 80 LYS A N 1
ATOM 644 C CA . LYS A 1 80 ? -22.825 2.589 23.255 1.00 76.00 80 LYS A CA 1
ATOM 645 C C . LYS A 1 80 ? -22.832 1.943 24.645 1.00 76.00 80 LYS A C 1
ATOM 647 O O . LYS A 1 80 ? -21.943 1.146 24.955 1.00 76.00 80 LYS A O 1
ATOM 652 N N . PRO A 1 81 ? -23.838 2.228 25.495 1.00 70.19 81 PRO A N 1
ATOM 653 C CA . PRO A 1 81 ? -23.947 1.558 26.781 1.00 70.19 81 PRO A CA 1
ATOM 654 C C . PRO A 1 81 ? -24.087 0.058 26.526 1.00 70.19 81 PRO A C 1
ATOM 656 O O . PRO A 1 81 ? -24.963 -0.363 25.768 1.00 70.19 81 PRO A O 1
ATOM 659 N N . LYS A 1 82 ? -23.221 -0.754 27.149 1.00 70.62 82 LYS A N 1
ATOM 660 C CA . LYS A 1 82 ? -23.350 -2.215 27.106 1.00 70.62 82 LYS A CA 1
ATOM 661 C C . LYS A 1 82 ? -24.741 -2.568 27.618 1.00 70.62 82 LYS A C 1
ATOM 663 O O . LYS A 1 82 ? -25.015 -2.434 28.810 1.00 70.62 82 LYS A O 1
ATOM 668 N N . SER A 1 83 ? -25.622 -2.990 26.714 1.00 68.19 83 SER A N 1
ATOM 669 C CA . SER A 1 83 ? -26.948 -3.464 27.087 1.00 68.19 83 SER A CA 1
ATOM 670 C C . SER A 1 83 ? -26.786 -4.617 28.078 1.00 68.19 83 SER A C 1
ATOM 672 O O . SER A 1 83 ? -25.914 -5.472 27.873 1.00 68.19 83 SER A O 1
ATOM 674 N N . PRO A 1 84 ? -27.577 -4.660 29.163 1.00 73.25 84 PRO A N 1
ATOM 675 C CA . PRO A 1 84 ? -27.498 -5.759 30.109 1.00 73.25 84 PRO A CA 1
ATOM 676 C C . PRO A 1 84 ? -27.753 -7.070 29.363 1.00 73.25 84 PRO A C 1
ATOM 678 O O . PRO A 1 84 ? -28.793 -7.238 28.731 1.00 73.25 84 PRO A O 1
ATOM 681 N N . ILE A 1 85 ? -26.792 -7.993 29.427 1.00 72.94 85 ILE A N 1
ATOM 682 C CA . ILE A 1 85 ? -26.945 -9.331 28.847 1.00 72.94 85 ILE A CA 1
ATOM 683 C C . ILE A 1 85 ? -28.156 -9.994 29.507 1.00 72.94 85 ILE A C 1
ATOM 685 O O . ILE A 1 85 ? -28.198 -10.114 30.743 1.00 72.94 85 ILE A O 1
ATOM 689 N N . ALA A 1 86 ? -29.113 -10.431 28.685 1.00 74.25 86 ALA A N 1
ATOM 690 C CA . ALA A 1 86 ? -30.309 -11.121 29.142 1.00 74.25 86 ALA A CA 1
ATOM 691 C C . ALA A 1 86 ? -29.920 -12.375 29.939 1.00 74.25 86 ALA A C 1
ATOM 693 O O . ALA A 1 86 ? -28.971 -13.086 29.602 1.00 74.25 86 ALA A O 1
ATOM 694 N N . ALA A 1 87 ? -30.647 -12.669 31.019 1.00 64.88 87 ALA A N 1
ATOM 695 C CA . ALA A 1 87 ? -30.324 -13.788 31.909 1.00 64.88 87 ALA A CA 1
ATOM 696 C C . ALA A 1 87 ? -30.283 -15.155 31.189 1.00 64.88 87 ALA A C 1
ATOM 698 O O . ALA A 1 87 ? -29.575 -16.058 31.630 1.00 64.88 87 ALA A O 1
ATOM 699 N N . THR A 1 88 ? -31.007 -15.288 30.076 1.00 73.06 88 THR A N 1
ATOM 700 C CA . THR A 1 88 ? -31.042 -16.457 29.184 1.00 73.06 88 THR A CA 1
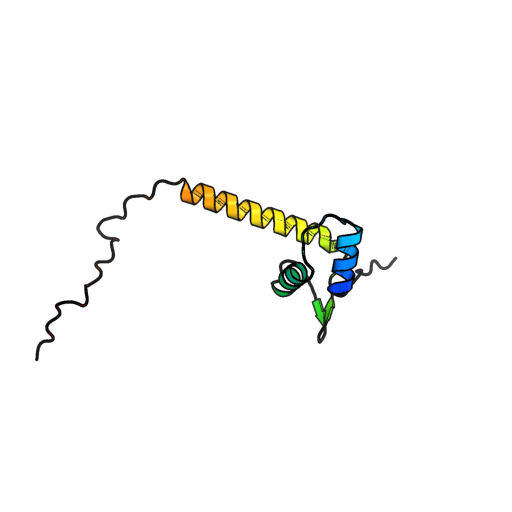ATOM 701 C C . THR A 1 88 ? -29.791 -16.606 28.312 1.00 73.06 88 THR A C 1
ATOM 703 O O . THR A 1 88 ? -29.418 -17.727 27.979 1.00 73.06 88 THR A O 1
ATOM 706 N N . GLU A 1 89 ? -29.124 -15.503 27.969 1.00 67.00 89 GLU A N 1
ATOM 707 C CA . GLU A 1 89 ? -27.945 -15.457 27.087 1.00 67.00 89 GLU A CA 1
ATOM 708 C C . GLU A 1 89 ? -26.621 -15.540 27.846 1.00 67.00 89 GLU A C 1
ATOM 710 O O . GLU A 1 89 ? -25.568 -15.812 27.262 1.00 67.00 89 GLU A O 1
ATOM 715 N N . ARG A 1 90 ? -26.656 -15.345 29.170 1.00 65.62 90 ARG A N 1
ATOM 716 C CA . ARG A 1 90 ? -25.524 -15.672 30.034 1.00 65.62 90 ARG A CA 1
ATOM 717 C C . ARG A 1 90 ? -25.285 -17.167 29.894 1.00 65.62 90 ARG A C 1
ATOM 719 O O . ARG A 1 90 ? -25.996 -17.962 30.506 1.00 65.62 90 ARG A O 1
ATOM 726 N N . LYS A 1 91 ? -24.295 -17.558 29.079 1.00 62.97 91 LYS A N 1
ATOM 727 C CA . LYS A 1 91 ? -23.809 -18.939 29.035 1.00 62.97 91 LYS A CA 1
ATOM 728 C C . LYS A 1 91 ? -23.630 -19.379 30.481 1.00 62.97 91 LYS A C 1
ATOM 730 O O . LYS A 1 91 ? -22.752 -18.872 31.179 1.00 62.97 91 LYS A O 1
ATOM 735 N N . ARG A 1 92 ? -24.476 -20.309 30.930 1.00 57.28 92 ARG A N 1
ATOM 736 C CA . ARG A 1 92 ? -24.237 -21.073 32.148 1.00 57.28 92 ARG A CA 1
ATOM 737 C C . ARG A 1 92 ? -22.996 -21.885 31.832 1.00 57.28 92 ARG A C 1
ATOM 739 O O . ARG A 1 92 ? -23.095 -22.974 31.279 1.00 57.28 92 ARG A O 1
ATOM 746 N N . GLY A 1 93 ? -21.822 -21.299 32.053 1.00 56.75 93 GLY A N 1
ATOM 747 C CA . GLY A 1 93 ? -20.588 -22.051 32.081 1.00 56.75 93 GLY A CA 1
ATOM 748 C C . GLY A 1 93 ? -20.820 -23.123 33.124 1.00 56.75 93 GLY A C 1
ATOM 749 O O . GLY A 1 93 ? -20.845 -22.823 34.314 1.00 56.75 93 GLY A O 1
ATOM 750 N N . SER A 1 94 ? -21.104 -24.344 32.678 1.00 59.44 94 SER A N 1
ATOM 751 C CA . SER A 1 94 ? -21.086 -25.511 33.536 1.00 59.44 94 SER A CA 1
ATOM 752 C C . SER A 1 94 ? -19.655 -25.587 34.042 1.00 59.44 94 SER A C 1
ATOM 754 O O . SER A 1 94 ? -18.755 -26.024 33.317 1.00 59.44 94 SER A O 1
ATOM 756 N N . GLY A 1 95 ? -19.418 -25.033 35.231 1.00 58.84 95 GLY A N 1
ATOM 757 C CA . GLY A 1 95 ? -18.141 -25.148 35.901 1.00 58.84 95 GLY A CA 1
ATOM 758 C C . GLY A 1 95 ? -17.798 -26.629 35.927 1.00 58.84 95 GLY A C 1
ATOM 759 O O . GLY A 1 95 ? -18.561 -27.436 36.445 1.00 58.84 95 GLY A O 1
ATOM 760 N N . ARG A 1 96 ? -16.670 -27.001 35.319 1.00 57.09 96 ARG A N 1
ATOM 761 C CA . ARG A 1 96 ? -16.174 -28.387 35.324 1.00 57.09 96 ARG A CA 1
ATOM 762 C C . ARG A 1 96 ? -15.813 -28.879 36.734 1.00 57.09 96 ARG A C 1
ATOM 764 O O . ARG A 1 96 ? -15.473 -30.043 36.904 1.00 57.09 96 ARG A O 1
ATOM 771 N N . TYR A 1 97 ? -15.879 -28.005 37.734 1.00 59.72 97 TYR A N 1
ATOM 772 C CA . TYR A 1 97 ? -15.671 -28.335 39.132 1.00 59.72 97 TYR A CA 1
ATOM 773 C C . TYR A 1 97 ? -16.967 -28.881 39.740 1.00 59.72 97 TYR A C 1
ATOM 775 O O . TYR A 1 97 ? -17.929 -28.140 39.916 1.00 59.72 97 TYR A O 1
ATOM 783 N N . GLY A 1 98 ? -16.979 -30.181 40.053 1.00 58.50 98 GLY A N 1
ATOM 784 C CA . GLY A 1 98 ? -18.036 -30.820 40.849 1.00 58.50 98 GLY A CA 1
ATOM 785 C C . GLY A 1 98 ? -18.896 -31.871 40.140 1.00 58.50 98 GLY A C 1
ATOM 786 O O . GLY A 1 98 ? -19.783 -32.432 40.774 1.00 58.50 98 GLY A O 1
ATOM 787 N N . GLN A 1 99 ? -18.655 -32.194 38.864 1.00 68.50 99 GLN A N 1
ATOM 788 C CA . GLN A 1 99 ? -19.351 -33.317 38.225 1.00 68.50 99 GLN A CA 1
ATOM 789 C C . GLN A 1 99 ? -18.741 -34.646 38.689 1.00 68.50 99 GLN A C 1
ATOM 791 O O . GLN A 1 99 ? -17.764 -35.129 38.116 1.00 68.50 99 GLN A O 1
ATOM 796 N N . ILE A 1 100 ? -19.320 -35.227 39.742 1.00 65.44 100 ILE A N 1
ATOM 797 C CA . ILE A 1 100 ? -19.078 -36.622 40.118 1.00 65.44 100 ILE A CA 1
ATOM 798 C C . ILE A 1 100 ? -19.516 -37.474 38.925 1.00 65.44 100 ILE A C 1
ATOM 800 O O . ILE A 1 100 ? -20.691 -37.488 38.558 1.00 65.44 100 ILE A O 1
ATOM 804 N N . ARG A 1 101 ? -18.560 -38.144 38.277 1.00 60.03 101 ARG A N 1
ATOM 805 C CA . ARG A 1 101 ? -18.875 -39.165 37.277 1.00 60.03 101 ARG A CA 1
ATOM 806 C C . ARG A 1 101 ? -19.502 -40.336 38.027 1.00 60.03 101 ARG A C 1
ATOM 808 O O . ARG A 1 101 ? -18.872 -40.863 3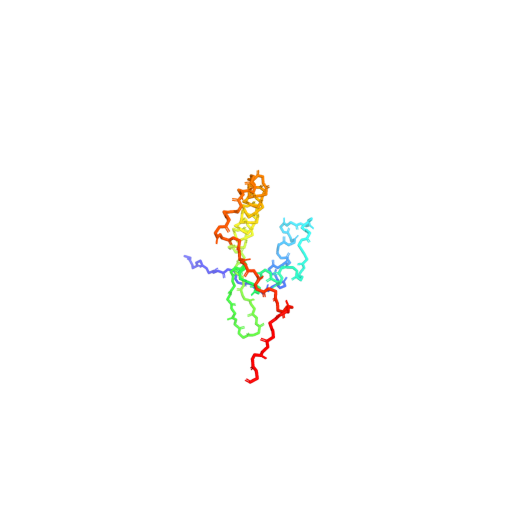8.939 1.00 60.03 101 ARG A O 1
ATOM 815 N N . ALA A 1 102 ? -20.739 -40.684 37.682 1.00 63.28 102 ALA A N 1
ATOM 816 C CA . ALA A 1 102 ? -21.347 -41.917 38.161 1.00 63.28 102 ALA A CA 1
ATOM 817 C C . ALA A 1 102 ? -20.472 -43.099 37.710 1.00 63.28 102 ALA A C 1
ATOM 819 O O . ALA A 1 102 ? -20.014 -43.109 36.564 1.00 63.28 102 ALA A O 1
ATOM 820 N N . ILE A 1 103 ? -20.187 -43.998 38.656 1.00 62.81 103 ILE A N 1
ATOM 821 C CA . ILE A 1 103 ? -19.424 -45.241 38.466 1.00 62.81 103 ILE A CA 1
ATOM 822 C C . ILE A 1 103 ? -20.247 -46.219 37.630 1.00 62.81 103 ILE A C 1
ATOM 824 O O . ILE A 1 103 ? -21.469 -46.300 37.888 1.00 62.81 103 ILE A O 1
#